Protein AF-A0A448X7G8-F1 (afdb_monomer_lite)

Structure (mmCIF, N/CA/C/O backbone):
data_AF-A0A448X7G8-F1
#
_entry.id   AF-A0A448X7G8-F1
#
loop_
_atom_site.group_PDB
_atom_site.id
_atom_site.type_symbol
_atom_site.label_atom_id
_atom_site.label_alt_id
_atom_site.label_comp_id
_atom_site.label_asym_id
_atom_site.label_entity_id
_atom_site.label_seq_id
_atom_site.pdbx_PDB_ins_code
_atom_site.Cartn_x
_atom_site.Cartn_y
_atom_site.Cartn_z
_atom_site.occupancy
_atom_site.B_iso_or_equiv
_atom_site.auth_seq_id
_atom_site.auth_comp_id
_atom_site.auth_asym_id
_atom_site.auth_atom_id
_atom_site.pdbx_PDB_model_num
ATOM 1 N N . MET A 1 1 ? 12.396 -7.488 9.892 1.00 35.41 1 MET A N 1
ATOM 2 C CA . MET A 1 1 ? 13.803 -7.399 9.462 1.00 35.41 1 MET A CA 1
ATOM 3 C C . MET A 1 1 ? 14.445 -8.678 9.932 1.00 35.41 1 MET A C 1
ATOM 5 O O . MET A 1 1 ? 14.629 -8.834 11.132 1.00 35.41 1 MET A O 1
ATOM 9 N N . VAL A 1 2 ? 14.651 -9.641 9.040 1.00 45.66 2 VAL A N 1
ATOM 10 C CA . VAL A 1 2 ? 15.523 -10.756 9.399 1.00 45.66 2 VAL A CA 1
ATOM 11 C C . VAL A 1 2 ? 16.916 -10.144 9.459 1.00 45.66 2 VAL A C 1
ATOM 13 O O . VAL A 1 2 ? 17.485 -9.799 8.429 1.00 45.66 2 VAL A O 1
ATOM 16 N N . GLN A 1 3 ? 17.400 -9.891 10.673 1.00 55.09 3 GLN A N 1
ATOM 17 C CA . GLN A 1 3 ? 18.830 -9.769 10.889 1.00 55.09 3 GLN A CA 1
ATOM 18 C C . GLN A 1 3 ? 19.384 -11.175 10.710 1.00 55.09 3 GLN A C 1
ATOM 20 O O . GLN A 1 3 ? 19.249 -12.036 11.576 1.00 55.09 3 GLN A O 1
ATOM 25 N N . SER A 1 4 ? 19.931 -11.416 9.532 1.00 48.41 4 SER A N 1
ATOM 26 C CA . SER A 1 4 ? 20.856 -12.508 9.301 1.00 48.41 4 SER A CA 1
ATOM 27 C C . SER A 1 4 ? 22.037 -11.894 8.575 1.00 48.41 4 SER A C 1
ATOM 29 O O . SER A 1 4 ? 22.039 -11.789 7.349 1.00 48.41 4 SER A O 1
ATOM 31 N N . ASP A 1 5 ? 23.002 -11.436 9.369 1.00 58.50 5 ASP A N 1
ATOM 32 C CA . ASP A 1 5 ? 24.336 -11.041 8.929 1.00 58.50 5 ASP A CA 1
ATOM 33 C C . ASP A 1 5 ? 25.105 -12.303 8.500 1.00 58.50 5 ASP A C 1
ATOM 35 O O . ASP A 1 5 ? 26.056 -12.727 9.153 1.00 58.50 5 ASP A O 1
ATOM 39 N N . ASP A 1 6 ? 24.638 -12.955 7.432 1.00 56.38 6 ASP A N 1
ATOM 40 C CA . ASP A 1 6 ? 25.355 -14.034 6.757 1.00 56.38 6 ASP A CA 1
ATOM 41 C C . ASP A 1 6 ? 26.096 -13.445 5.539 1.00 56.38 6 ASP A C 1
ATOM 43 O O . ASP A 1 6 ? 25.462 -13.100 4.532 1.00 56.38 6 ASP A O 1
ATOM 47 N N . PRO A 1 7 ? 27.439 -13.333 5.591 1.00 57.75 7 PRO A N 1
ATOM 48 C CA . PRO A 1 7 ? 28.256 -12.786 4.508 1.00 57.75 7 PRO A CA 1
ATOM 49 C C . PRO A 1 7 ? 28.155 -13.562 3.185 1.00 57.75 7 PRO A C 1
ATOM 51 O O . PRO A 1 7 ? 28.620 -13.071 2.154 1.00 57.75 7 PRO A O 1
ATOM 54 N N . SER A 1 8 ? 27.557 -14.760 3.173 1.00 55.19 8 SER A N 1
ATOM 55 C CA . SER A 1 8 ? 27.379 -15.566 1.960 1.00 55.19 8 SER A CA 1
ATOM 56 C C . SER A 1 8 ? 26.275 -15.053 1.018 1.00 55.19 8 SER A C 1
ATOM 58 O O . SER A 1 8 ? 26.289 -15.390 -0.170 1.00 55.19 8 SER A O 1
ATOM 60 N N . LEU A 1 9 ? 25.379 -14.169 1.485 1.00 53.81 9 LEU A N 1
ATOM 61 C CA . LEU A 1 9 ? 24.339 -13.529 0.657 1.00 53.81 9 LEU A CA 1
ATOM 62 C C . LEU A 1 9 ? 24.848 -12.352 -0.194 1.00 53.81 9 LEU A C 1
ATOM 64 O O . LEU A 1 9 ? 24.124 -11.845 -1.050 1.00 53.81 9 LEU A O 1
ATOM 68 N N . LEU A 1 10 ? 26.114 -11.957 -0.036 1.00 52.94 10 LEU A N 1
ATOM 69 C CA . LEU A 1 10 ? 26.778 -10.972 -0.899 1.00 52.94 10 LEU A CA 1
ATOM 70 C C . LEU A 1 10 ? 27.159 -11.532 -2.284 1.00 52.94 10 LEU A C 1
ATOM 72 O O . LEU A 1 10 ? 27.753 -10.823 -3.094 1.00 52.94 10 LEU A O 1
ATOM 76 N N . LYS A 1 11 ? 26.779 -12.774 -2.618 1.00 50.91 11 LYS A N 1
ATOM 77 C CA . LYS A 1 11 ? 26.708 -13.234 -4.015 1.00 50.91 11 LYS A CA 1
ATOM 78 C C . LYS A 1 11 ? 25.425 -12.699 -4.663 1.00 50.91 11 LYS A C 1
ATOM 80 O O . LYS A 1 11 ? 24.499 -13.445 -4.984 1.00 50.91 11 LYS A O 1
ATOM 85 N N . GLN A 1 12 ? 25.367 -11.383 -4.848 1.00 53.44 12 GLN A N 1
ATOM 86 C CA . GLN A 1 12 ? 24.294 -10.722 -5.586 1.00 53.44 12 GLN A CA 1
ATOM 87 C C . GLN A 1 12 ? 24.414 -11.084 -7.071 1.00 53.44 12 GLN A C 1
ATOM 89 O O . GLN A 1 12 ? 25.157 -10.487 -7.838 1.00 53.44 12 GLN A O 1
ATOM 94 N N . SER A 1 13 ? 23.715 -12.150 -7.446 1.00 63.41 13 SER A N 1
ATOM 95 C CA . SER A 1 13 ? 23.464 -12.524 -8.836 1.00 63.41 13 SER A CA 1
ATOM 96 C C . SER A 1 13 ? 22.594 -11.465 -9.524 1.00 63.41 13 SER A C 1
ATOM 98 O O . SER A 1 13 ? 21.789 -10.821 -8.849 1.00 63.41 13 SER A O 1
ATOM 100 N N . ASP A 1 14 ? 22.677 -11.362 -10.858 1.00 78.38 14 ASP A N 1
ATOM 101 C CA . ASP A 1 14 ? 21.900 -10.481 -11.768 1.00 78.38 14 ASP A CA 1
ATOM 102 C C . ASP A 1 14 ? 20.354 -10.559 -11.633 1.00 78.38 14 ASP A C 1
ATOM 104 O O . ASP A 1 14 ? 19.609 -10.054 -12.469 1.00 78.38 14 ASP A O 1
ATOM 108 N N . LYS A 1 15 ? 19.845 -11.247 -10.608 1.00 88.81 15 LYS A N 1
ATOM 109 C CA . LYS A 1 15 ? 18.440 -11.559 -10.345 1.00 88.81 15 LYS A CA 1
ATOM 110 C C . LYS A 1 15 ? 17.832 -10.767 -9.183 1.00 88.81 15 LYS A C 1
ATOM 112 O O . LYS A 1 15 ? 16.636 -10.923 -8.938 1.00 88.81 15 LYS A O 1
ATOM 117 N N . HIS A 1 16 ? 18.613 -9.950 -8.470 1.00 91.56 16 HIS A N 1
ATOM 118 C CA . HIS A 1 16 ? 18.138 -9.164 -7.324 1.00 91.56 16 HIS A CA 1
ATOM 119 C C . HIS A 1 16 ? 18.423 -7.666 -7.485 1.00 91.56 16 HIS A C 1
ATOM 121 O O . HIS A 1 16 ? 19.457 -7.282 -8.022 1.00 91.56 16 HIS A O 1
ATOM 127 N N . ILE A 1 17 ? 17.525 -6.825 -6.969 1.00 91.44 17 ILE A N 1
ATOM 128 C CA . ILE A 1 17 ? 17.693 -5.369 -6.844 1.00 91.44 17 ILE A CA 1
ATOM 129 C C . ILE A 1 17 ? 17.379 -5.003 -5.392 1.00 91.44 17 ILE A C 1
ATOM 131 O O . ILE A 1 17 ? 16.271 -5.267 -4.933 1.00 91.44 17 ILE A O 1
ATOM 135 N N . GLU A 1 18 ? 18.339 -4.422 -4.666 1.00 87.56 18 GLU A N 1
ATOM 136 C CA . GLU A 1 18 ? 18.164 -3.973 -3.267 1.00 87.56 18 GLU A CA 1
ATOM 137 C C . GLU A 1 18 ? 17.587 -5.051 -2.323 1.00 87.56 18 GLU A C 1
ATOM 139 O O . GLU A 1 18 ? 16.762 -4.775 -1.456 1.00 87.56 18 GLU A O 1
ATOM 144 N N . GLY A 1 19 ? 17.982 -6.314 -2.516 1.00 86.75 19 GLY A N 1
ATOM 145 C CA . GLY A 1 19 ? 17.486 -7.443 -1.717 1.00 86.75 19 GLY A CA 1
ATOM 146 C C . GLY A 1 19 ? 16.115 -7.989 -2.139 1.00 86.75 19 GLY A C 1
ATOM 147 O O . GLY A 1 19 ? 15.623 -8.923 -1.512 1.00 86.75 19 GLY A O 1
ATOM 148 N N . PHE A 1 20 ? 15.518 -7.473 -3.216 1.00 88.88 20 PHE A N 1
ATOM 149 C CA . PHE A 1 20 ? 14.284 -7.994 -3.809 1.00 88.88 20 PHE A CA 1
ATOM 150 C C . PHE A 1 20 ? 14.579 -8.816 -5.063 1.00 88.88 20 PHE A C 1
ATOM 152 O O . PHE A 1 20 ? 15.371 -8.404 -5.911 1.00 88.88 20 PHE A O 1
ATOM 159 N N . LEU A 1 21 ? 13.901 -9.953 -5.221 1.00 93.38 21 LEU A N 1
ATOM 160 C CA . LEU A 1 21 ? 13.934 -10.737 -6.455 1.00 93.38 21 LEU A CA 1
ATOM 161 C C . LEU A 1 21 ? 13.281 -9.952 -7.599 1.00 93.38 21 LEU A C 1
ATOM 163 O O . LEU A 1 21 ? 12.151 -9.475 -7.477 1.00 93.38 21 LEU A O 1
ATOM 167 N N . ILE A 1 22 ? 13.960 -9.855 -8.743 1.00 94.44 22 ILE A N 1
ATOM 168 C CA . ILE A 1 22 ? 13.441 -9.155 -9.930 1.00 94.44 22 ILE A CA 1
ATOM 169 C C . ILE A 1 22 ? 12.106 -9.763 -10.389 1.00 94.44 22 ILE A C 1
ATOM 171 O O . ILE A 1 22 ? 11.194 -9.035 -10.783 1.00 94.44 22 ILE A O 1
ATOM 175 N N . GLU A 1 23 ? 11.961 -11.087 -10.306 1.00 95.94 23 GLU A N 1
ATOM 176 C CA . GLU A 1 23 ? 10.723 -11.799 -10.651 1.00 95.94 23 GLU A CA 1
ATOM 177 C C . GLU A 1 23 ? 9.538 -11.361 -9.773 1.00 95.94 23 GLU A C 1
ATOM 179 O O . GLU A 1 23 ? 8.450 -11.100 -10.296 1.00 95.94 23 GLU A O 1
ATOM 184 N N . ASP A 1 24 ? 9.766 -11.173 -8.470 1.00 95.44 24 ASP A N 1
ATOM 185 C CA . ASP A 1 24 ? 8.745 -10.699 -7.530 1.00 95.44 24 ASP A CA 1
ATOM 186 C C . ASP A 1 24 ? 8.348 -9.248 -7.817 1.00 95.44 24 ASP A C 1
ATOM 188 O O . ASP A 1 24 ? 7.161 -8.913 -7.792 1.00 95.44 24 ASP A O 1
ATOM 192 N N . ILE A 1 25 ? 9.312 -8.392 -8.180 1.00 94.62 25 ILE A N 1
ATOM 193 C CA . ILE A 1 25 ? 9.035 -7.009 -8.603 1.00 94.62 25 ILE A CA 1
ATOM 194 C C . ILE A 1 25 ? 8.098 -7.009 -9.819 1.00 94.62 25 ILE A C 1
ATOM 196 O O . ILE A 1 25 ? 7.100 -6.279 -9.847 1.00 94.62 25 ILE A O 1
ATOM 200 N N . TRP A 1 26 ? 8.374 -7.843 -10.826 1.00 96.00 26 TRP A N 1
ATOM 201 C CA . TRP A 1 26 ? 7.521 -7.954 -12.013 1.00 96.00 26 TRP A CA 1
ATOM 202 C C . TRP A 1 26 ? 6.130 -8.504 -11.693 1.00 96.00 26 TRP A C 1
ATOM 204 O O . TRP A 1 26 ? 5.130 -7.980 -12.207 1.00 96.00 26 TRP A O 1
ATOM 214 N N . ALA A 1 27 ? 6.042 -9.528 -10.841 1.00 96.75 27 ALA A N 1
ATOM 215 C CA . ALA A 1 27 ? 4.771 -10.084 -10.387 1.00 96.75 27 ALA A CA 1
ATOM 216 C C . ALA A 1 27 ? 3.927 -9.022 -9.661 1.00 96.75 27 ALA A C 1
ATOM 218 O O . ALA A 1 27 ? 2.734 -8.861 -9.951 1.00 96.75 27 ALA A O 1
ATOM 219 N N . GLU A 1 28 ? 4.560 -8.233 -8.795 1.00 95.56 28 GLU A N 1
ATOM 220 C CA . GLU A 1 28 ? 3.909 -7.188 -8.011 1.00 95.56 28 GLU A CA 1
ATOM 221 C C . GLU A 1 28 ? 3.449 -6.008 -8.881 1.00 95.56 28 GLU A C 1
ATOM 223 O O . GLU A 1 28 ? 2.326 -5.510 -8.727 1.00 95.56 28 GLU A O 1
ATOM 228 N N . LEU A 1 29 ? 4.242 -5.623 -9.889 1.00 95.19 29 LEU A N 1
ATOM 229 C CA . LEU A 1 29 ? 3.834 -4.650 -10.909 1.00 95.19 29 LEU A CA 1
ATOM 230 C C . LEU A 1 29 ? 2.614 -5.136 -11.705 1.00 95.19 29 LEU A C 1
ATOM 232 O O . LEU A 1 29 ? 1.674 -4.364 -11.934 1.00 95.19 29 LEU A O 1
ATOM 236 N N . LYS A 1 30 ? 2.594 -6.409 -12.123 1.00 96.75 30 LYS A N 1
ATOM 237 C CA . LYS A 1 30 ? 1.461 -7.000 -12.854 1.00 96.75 30 LYS A CA 1
ATOM 238 C C . LYS A 1 30 ? 0.195 -7.009 -11.996 1.00 96.75 30 LYS A C 1
ATOM 240 O O . LYS A 1 30 ? -0.858 -6.571 -12.467 1.00 96.75 30 LYS A O 1
ATOM 245 N N . ARG A 1 31 ? 0.300 -7.443 -10.735 1.00 96.94 31 ARG A N 1
ATOM 246 C CA . ARG A 1 31 ? -0.804 -7.444 -9.762 1.00 96.94 31 ARG A CA 1
ATOM 247 C C . ARG A 1 31 ? -1.342 -6.030 -9.539 1.00 96.94 31 ARG A C 1
ATOM 249 O O . ARG A 1 31 ? -2.543 -5.797 -9.673 1.00 96.94 31 ARG A O 1
ATOM 256 N N . GLY A 1 32 ? -0.460 -5.072 -9.256 1.00 96.00 32 GLY A N 1
ATOM 257 C CA . GLY A 1 32 ? -0.822 -3.685 -8.967 1.00 96.00 32 GLY A CA 1
ATOM 258 C C . GLY A 1 32 ? -1.515 -2.967 -10.128 1.00 96.00 32 GLY A C 1
ATOM 259 O O . GLY A 1 32 ? -2.467 -2.213 -9.905 1.00 96.00 32 GLY A O 1
ATOM 260 N N . ARG A 1 33 ? -1.118 -3.243 -11.380 1.00 96.62 33 ARG A N 1
ATOM 261 C CA . ARG A 1 33 ? -1.772 -2.691 -12.586 1.00 96.62 33 ARG A CA 1
ATOM 262 C C . ARG A 1 33 ? -3.257 -3.054 -12.681 1.00 96.62 33 ARG A C 1
ATOM 264 O O . ARG A 1 33 ? -4.048 -2.210 -13.096 1.00 96.62 33 ARG A O 1
ATOM 271 N N . ALA A 1 34 ? -3.650 -4.254 -12.250 1.00 96.62 34 ALA A N 1
ATOM 272 C CA . ALA A 1 34 ? -5.049 -4.694 -12.259 1.00 96.62 34 ALA A CA 1
ATOM 273 C C . ALA A 1 34 ? -5.906 -4.039 -11.156 1.00 96.62 34 ALA A C 1
ATOM 275 O O . ALA A 1 34 ? -7.138 -4.053 -11.216 1.00 96.62 34 ALA A O 1
ATOM 276 N N . LEU A 1 35 ? -5.277 -3.449 -10.136 1.00 97.44 35 LEU A N 1
ATOM 277 C CA . LEU A 1 35 ? -5.966 -2.903 -8.974 1.00 97.44 35 LEU A CA 1
ATOM 278 C C . LEU A 1 35 ? -6.322 -1.428 -9.142 1.00 97.44 35 LEU A C 1
ATOM 280 O O . LEU A 1 35 ? -5.489 -0.595 -9.495 1.00 97.44 35 LEU A O 1
ATOM 284 N N . ARG A 1 36 ? -7.569 -1.085 -8.799 1.00 98.31 36 ARG A N 1
ATOM 285 C CA . ARG A 1 36 ? -8.059 0.300 -8.783 1.00 98.31 36 ARG A CA 1
ATOM 286 C C . ARG A 1 36 ? -7.883 0.925 -7.405 1.00 98.31 36 ARG A C 1
ATOM 288 O O . ARG A 1 36 ? -8.285 0.338 -6.398 1.00 98.31 36 ARG A O 1
ATOM 295 N N . CYS A 1 37 ? -7.338 2.138 -7.379 1.00 98.56 37 CYS A N 1
ATOM 296 C CA . CYS A 1 37 ? -7.161 2.931 -6.167 1.00 98.56 37 CYS A CA 1
ATOM 297 C C . CYS A 1 37 ? -8.516 3.254 -5.519 1.00 98.56 37 CYS A C 1
ATOM 299 O O . CYS A 1 37 ? -9.423 3.756 -6.183 1.00 98.56 37 CYS A O 1
ATOM 301 N N . SER A 1 38 ? -8.648 3.018 -4.214 1.00 98.00 38 SER A N 1
ATOM 302 C CA . SER A 1 38 ? -9.849 3.335 -3.435 1.00 98.00 38 SER A CA 1
ATOM 303 C C . SER A 1 38 ? -10.166 4.834 -3.414 1.00 98.00 38 SER A C 1
ATOM 305 O O . SER A 1 38 ? -11.332 5.185 -3.284 1.00 98.00 38 SER A O 1
ATOM 307 N N . SER A 1 39 ? -9.155 5.699 -3.577 1.00 97.38 39 SER A N 1
ATOM 308 C CA . SER A 1 39 ? -9.305 7.160 -3.577 1.00 97.38 39 SER A CA 1
ATOM 309 C C . SER A 1 39 ? -9.567 7.726 -4.979 1.00 97.38 39 SER A C 1
ATOM 311 O O . SER A 1 39 ? -10.647 8.244 -5.235 1.00 97.38 39 SER A O 1
ATOM 313 N N . CYS A 1 40 ? -8.620 7.595 -5.917 1.00 98.06 40 CYS A N 1
ATOM 314 C CA . CYS A 1 40 ? -8.722 8.231 -7.240 1.00 98.06 40 CYS A CA 1
ATOM 315 C C . CYS A 1 40 ? -9.368 7.348 -8.323 1.00 98.06 40 CYS A C 1
ATOM 317 O O . CYS A 1 40 ? -9.526 7.790 -9.458 1.00 98.06 40 CYS A O 1
ATOM 319 N N . ARG A 1 41 ? -9.705 6.086 -8.005 1.00 97.94 41 ARG A N 1
ATOM 320 C CA . ARG A 1 41 ? -10.383 5.111 -8.889 1.00 97.94 41 ARG A CA 1
ATOM 321 C C . ARG A 1 41 ? -9.635 4.714 -10.174 1.00 97.94 41 ARG A C 1
ATOM 323 O O . ARG A 1 41 ? -10.169 3.928 -10.967 1.00 97.94 41 ARG A O 1
ATOM 330 N N . ARG A 1 42 ? -8.400 5.187 -10.361 1.00 98.06 42 ARG A N 1
ATOM 331 C CA . ARG A 1 42 ? -7.495 4.817 -11.466 1.00 98.06 42 ARG A CA 1
ATOM 332 C C . ARG A 1 42 ? -6.737 3.507 -11.168 1.00 98.06 42 ARG A C 1
ATOM 334 O O . ARG A 1 42 ? -6.563 3.189 -9.987 1.00 98.06 42 ARG A O 1
ATOM 341 N N . PRO A 1 43 ? -6.3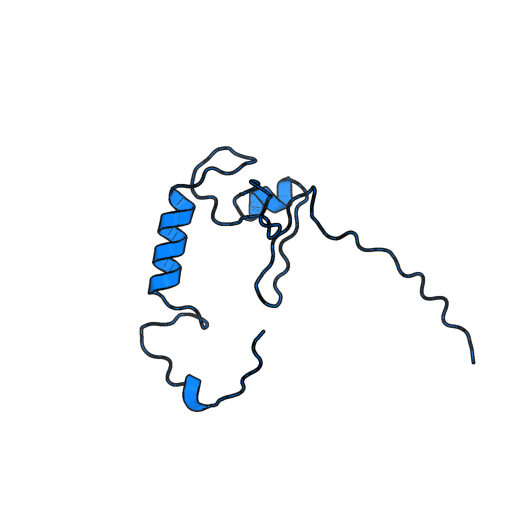25 2.742 -12.200 1.00 97.81 43 PRO A N 1
ATOM 342 C CA . PRO A 1 43 ? -5.512 1.529 -12.040 1.00 97.81 43 PRO A CA 1
ATOM 343 C C . PRO A 1 43 ? -4.101 1.821 -11.486 1.00 97.81 43 PRO A C 1
ATOM 345 O O . PRO A 1 43 ? -3.694 2.982 -11.384 1.00 97.81 43 PRO A O 1
ATOM 348 N N . GLY A 1 44 ? -3.3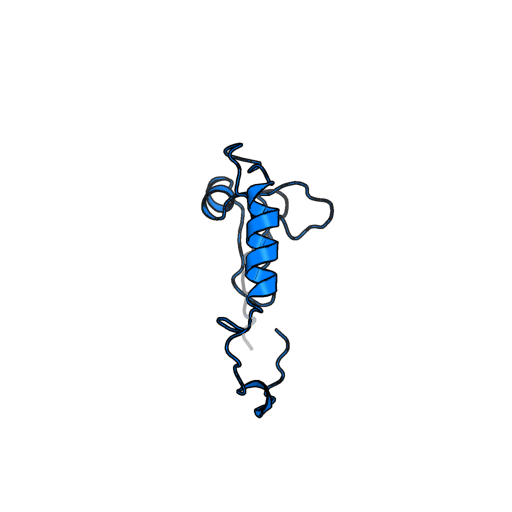51 0.773 -11.128 1.00 96.88 44 GLY A N 1
ATOM 349 C CA . GLY A 1 44 ? -1.973 0.880 -10.622 1.00 96.88 44 GLY A CA 1
ATOM 350 C C . GLY A 1 44 ? -1.856 1.020 -9.100 1.00 96.88 44 GLY A C 1
ATOM 351 O O . GLY A 1 44 ? -0.886 1.592 -8.608 1.00 96.88 44 GLY A O 1
ATOM 352 N N . ALA A 1 45 ? -2.851 0.561 -8.339 1.00 96.88 45 ALA A N 1
ATOM 353 C CA . ALA A 1 45 ? -2.837 0.635 -6.879 1.00 96.88 45 ALA A CA 1
ATOM 354 C C . ALA A 1 45 ? -2.075 -0.548 -6.254 1.00 96.88 45 ALA A C 1
ATOM 356 O O . ALA A 1 45 ? -2.684 -1.557 -5.897 1.00 96.88 45 ALA A O 1
ATOM 357 N N . CYS A 1 46 ? -0.754 -0.415 -6.107 1.00 95.69 46 CYS A N 1
ATOM 358 C CA . CYS A 1 46 ? 0.096 -1.474 -5.547 1.00 95.69 46 CYS A CA 1
ATOM 359 C C . CYS A 1 46 ? 0.018 -1.584 -4.016 1.00 95.69 46 CYS A C 1
ATOM 361 O O . CYS A 1 46 ? 0.246 -2.657 -3.470 1.00 95.69 46 CYS A O 1
ATOM 363 N N . ILE A 1 47 ? -0.354 -0.515 -3.309 1.00 96.06 47 ILE A N 1
ATOM 364 C CA . ILE A 1 47 ? -0.276 -0.479 -1.846 1.00 96.06 47 ILE A CA 1
ATOM 365 C C . ILE A 1 47 ? -1.624 -0.836 -1.229 1.00 96.06 47 ILE A C 1
ATOM 367 O O . ILE A 1 47 ? -2.620 -0.163 -1.491 1.00 96.06 47 ILE A O 1
ATOM 371 N N . GLY A 1 48 ? -1.651 -1.879 -0.400 1.00 96.75 48 GLY A N 1
ATOM 372 C CA . GLY A 1 48 ? -2.806 -2.287 0.403 1.00 96.75 48 GLY A CA 1
ATOM 373 C C . GLY A 1 48 ? -2.632 -1.935 1.880 1.00 96.75 48 GLY A C 1
ATOM 374 O O . GLY A 1 48 ? -1.518 -1.739 2.350 1.00 96.75 48 GLY A O 1
ATOM 375 N N . CYS A 1 49 ? -3.734 -1.862 2.625 1.00 98.00 49 CYS A N 1
ATOM 376 C CA . CYS A 1 49 ? -3.659 -1.782 4.082 1.00 98.00 49 CYS A CA 1
ATOM 377 C C . CYS A 1 49 ? -3.195 -3.127 4.677 1.00 98.00 49 CYS A C 1
ATOM 379 O O . CYS A 1 49 ? -3.747 -4.165 4.325 1.00 98.00 49 CYS A O 1
ATOM 381 N N . SER A 1 50 ? -2.264 -3.107 5.634 1.00 97.12 50 SER A N 1
ATOM 382 C CA . SER A 1 50 ? -1.707 -4.297 6.300 1.00 97.12 50 SER A CA 1
ATOM 383 C C . SER A 1 50 ? -2.719 -5.078 7.156 1.00 97.12 50 SER A C 1
ATOM 385 O O . SER A 1 50 ? -2.454 -6.205 7.567 1.00 97.12 50 SER A O 1
ATOM 387 N N . ILE A 1 51 ? -3.915 -4.531 7.403 1.00 97.38 51 ILE A N 1
ATOM 388 C CA . ILE A 1 51 ? -5.019 -5.278 8.018 1.00 97.38 51 ILE A CA 1
ATOM 389 C C . ILE A 1 51 ? -5.655 -6.190 6.963 1.00 97.38 51 ILE A C 1
ATOM 391 O O . ILE A 1 51 ? -6.360 -5.703 6.083 1.00 97.38 51 ILE A O 1
ATOM 395 N N . LYS A 1 52 ? -5.486 -7.516 7.095 1.00 94.62 52 LYS A N 1
ATOM 396 C CA . LYS A 1 52 ? -5.920 -8.538 6.109 1.00 94.62 52 LYS A CA 1
ATOM 397 C C . LYS A 1 52 ? -7.371 -8.402 5.618 1.00 94.62 52 LYS A C 1
ATOM 399 O O . LYS A 1 52 ? -7.656 -8.671 4.459 1.00 94.62 52 LYS A O 1
ATOM 404 N N . LYS A 1 53 ? -8.301 -7.985 6.488 1.00 97.25 53 LYS A N 1
ATOM 405 C CA . LYS A 1 53 ? -9.729 -7.805 6.147 1.00 97.25 53 LYS A CA 1
ATOM 406 C C . LYS A 1 53 ? -10.043 -6.449 5.490 1.00 97.25 53 LYS A C 1
ATOM 408 O O . LYS A 1 53 ? -11.185 -6.191 5.119 1.00 97.25 53 LYS A O 1
ATOM 413 N N . CYS A 1 54 ? -9.066 -5.551 5.373 1.00 98.06 54 CYS A N 1
ATOM 414 C CA . CYS A 1 54 ? -9.247 -4.228 4.793 1.00 98.06 54 CYS A CA 1
ATOM 415 C C . CYS A 1 54 ? -9.093 -4.278 3.270 1.00 98.06 54 CYS A C 1
ATOM 417 O O . CYS A 1 54 ? -8.059 -4.668 2.745 1.00 98.06 54 CYS A O 1
ATOM 419 N N . SER A 1 55 ? -10.103 -3.805 2.544 1.00 96.88 55 SER A N 1
ATOM 420 C CA . SER A 1 55 ? -10.085 -3.754 1.077 1.00 96.88 55 SER A CA 1
ATOM 421 C C . SER A 1 55 ? -9.481 -2.462 0.503 1.00 96.88 55 SER A C 1
ATOM 423 O O . SER A 1 55 ? -9.455 -2.288 -0.726 1.00 96.88 55 SER A O 1
ATOM 425 N N . VAL A 1 56 ? -9.016 -1.554 1.378 1.00 97.94 56 VAL A N 1
ATOM 426 C CA . VAL A 1 56 ? -8.412 -0.275 0.988 1.00 97.94 56 VAL A CA 1
ATOM 427 C C . VAL A 1 56 ? -7.055 -0.525 0.353 1.00 97.94 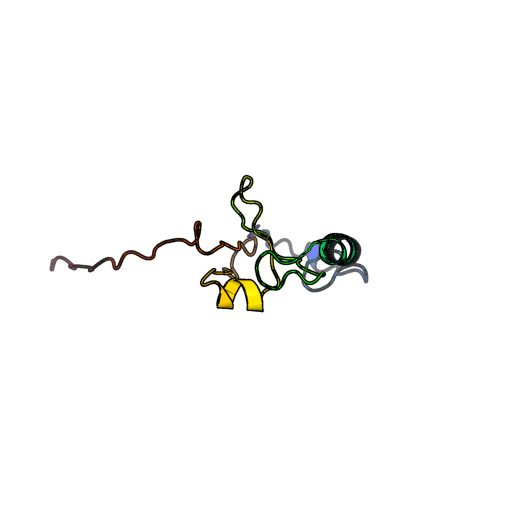56 VAL A C 1
ATOM 429 O O . VAL A 1 56 ? -6.167 -1.130 0.950 1.00 97.94 56 VAL A O 1
ATOM 432 N N . LYS A 1 57 ? -6.916 0.000 -0.858 1.00 97.81 57 LYS A N 1
ATOM 433 C CA . LYS A 1 57 ? -5.704 -0.042 -1.664 1.00 97.81 57 LYS A CA 1
ATOM 434 C C . LYS A 1 57 ? -5.548 1.271 -2.413 1.00 97.81 57 LYS A C 1
ATOM 436 O O . LYS A 1 57 ? -6.546 1.902 -2.763 1.00 97.81 57 LYS A O 1
ATOM 441 N N . GLY A 1 58 ? -4.329 1.709 -2.674 1.00 97.62 58 GLY A N 1
ATOM 442 C CA . GLY A 1 58 ? -4.097 2.984 -3.335 1.00 97.62 58 GLY A CA 1
ATOM 443 C C . GLY A 1 58 ? -2.702 3.130 -3.907 1.00 97.62 58 GLY A C 1
ATOM 444 O O . GLY A 1 58 ? -1.834 2.282 -3.733 1.00 97.62 58 GLY A O 1
ATOM 445 N N . HIS A 1 59 ? -2.499 4.239 -4.609 1.00 98.25 59 HIS A N 1
ATOM 446 C CA . HIS A 1 59 ? -1.156 4.751 -4.861 1.00 98.25 59 HIS A CA 1
ATOM 447 C C . HIS A 1 59 ? -0.588 5.319 -3.563 1.00 98.25 59 HIS A C 1
ATOM 449 O O . HIS A 1 59 ? -1.351 5.853 -2.753 1.00 98.25 59 HIS A O 1
ATOM 455 N N . LEU A 1 60 ? 0.735 5.307 -3.408 1.00 96.94 60 LEU A N 1
ATOM 456 C CA . LEU A 1 60 ? 1.398 5.873 -2.230 1.00 96.94 60 LEU A CA 1
ATOM 457 C C . LEU A 1 60 ? 0.951 7.325 -1.949 1.00 96.94 60 LEU A C 1
ATOM 459 O O . LEU A 1 60 ? 0.475 7.592 -0.844 1.00 96.94 60 LEU A O 1
ATOM 463 N N . PRO A 1 61 ? 0.923 8.244 -2.942 1.00 97.94 61 PRO A N 1
ATOM 464 C CA . PRO A 1 61 ? 0.455 9.610 -2.703 1.00 97.94 61 PRO A CA 1
ATOM 465 C C . PRO A 1 61 ? -1.034 9.687 -2.346 1.00 97.94 61 PRO A C 1
ATOM 467 O O . PRO A 1 61 ? -1.460 10.592 -1.632 1.00 97.94 61 PRO A O 1
ATOM 470 N N . CYS A 1 62 ? -1.853 8.751 -2.839 1.00 98.38 62 CYS A N 1
ATOM 471 C CA . CYS A 1 62 ? -3.279 8.718 -2.517 1.00 98.38 62 CYS A CA 1
ATOM 472 C C . CYS A 1 62 ? -3.516 8.293 -1.066 1.00 98.38 62 CYS A C 1
ATOM 474 O O . CYS A 1 62 ? -4.381 8.869 -0.409 1.00 98.38 62 CYS A O 1
ATOM 476 N N . ILE A 1 63 ? -2.742 7.329 -0.555 1.00 97.81 63 ILE A N 1
ATOM 477 C CA . ILE A 1 63 ? -2.811 6.917 0.852 1.00 97.81 63 ILE A CA 1
ATOM 478 C C . ILE A 1 63 ? -2.549 8.123 1.760 1.00 97.81 63 ILE A C 1
ATOM 480 O O . ILE A 1 63 ? -3.391 8.416 2.614 1.00 97.81 63 ILE A O 1
ATOM 484 N N . TYR A 1 64 ? -1.475 8.880 1.509 1.00 97.25 64 TYR A N 1
ATOM 485 C CA . TYR A 1 64 ? -1.161 10.092 2.273 1.00 97.25 64 TYR A CA 1
ATOM 486 C C . TYR A 1 64 ? -2.255 11.161 2.174 1.00 97.25 64 TYR A C 1
ATOM 488 O O . TYR A 1 64 ? -2.692 11.681 3.199 1.00 97.25 64 TYR A O 1
ATOM 496 N N . LYS A 1 65 ? -2.783 11.434 0.970 1.00 97.94 65 LYS A N 1
ATOM 497 C CA . LYS A 1 65 ? -3.908 12.377 0.785 1.00 97.94 65 LYS A CA 1
ATOM 498 C C . LYS A 1 65 ? -5.140 11.988 1.603 1.00 97.94 65 LYS A C 1
ATOM 500 O O . LYS A 1 65 ? -5.836 12.854 2.121 1.00 97.94 65 LYS A O 1
ATOM 505 N N . THR A 1 66 ? -5.395 10.689 1.753 1.00 96.94 66 THR A N 1
ATOM 506 C CA . THR A 1 66 ? -6.487 10.173 2.591 1.00 96.94 66 THR A CA 1
ATOM 507 C C . THR A 1 66 ? -6.124 10.032 4.070 1.00 96.94 66 THR A C 1
ATOM 509 O O . THR A 1 66 ? -6.878 9.405 4.805 1.00 96.94 66 THR A O 1
ATOM 512 N N . LYS A 1 67 ? -5.007 10.612 4.534 1.00 96.88 67 LYS A N 1
ATOM 513 C CA . LYS A 1 67 ? -4.532 10.540 5.928 1.00 96.88 67 LYS A CA 1
ATOM 514 C C . LYS A 1 67 ? -4.225 9.108 6.401 1.0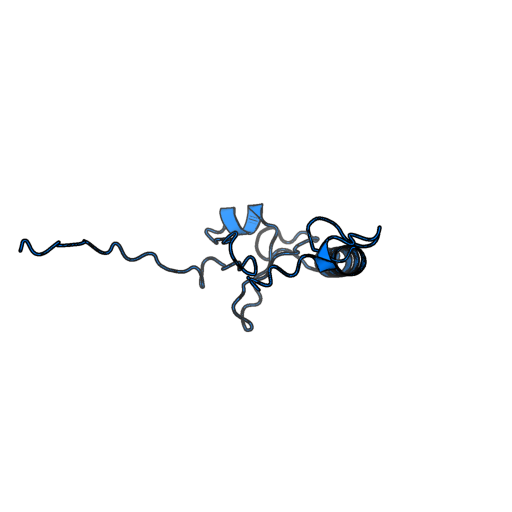0 96.88 67 LYS A C 1
ATOM 516 O O . LYS A 1 67 ? -4.475 8.776 7.560 1.00 96.88 67 LYS A O 1
ATOM 521 N N . GLY A 1 68 ? -3.759 8.243 5.500 1.00 96.94 68 GLY A N 1
ATOM 522 C CA . GLY A 1 68 ? -3.097 6.985 5.856 1.00 96.94 68 GLY A CA 1
ATOM 523 C C . GLY A 1 68 ? -1.603 7.190 6.121 1.00 96.94 68 GLY A C 1
ATOM 524 O O . GLY A 1 68 ? -1.087 8.294 5.950 1.00 96.94 68 GLY A O 1
ATOM 525 N N . VAL A 1 69 ? -0.910 6.122 6.513 1.00 96.81 69 VAL A N 1
ATOM 526 C CA . VAL A 1 69 ? 0.530 6.135 6.812 1.00 96.81 69 VAL A CA 1
ATOM 527 C C . VAL A 1 69 ? 1.211 4.915 6.204 1.00 96.81 69 VAL A C 1
ATOM 529 O O . VAL A 1 69 ? 0.654 3.821 6.238 1.00 96.81 69 VAL A O 1
ATOM 532 N N . ALA A 1 70 ? 2.404 5.109 5.650 1.00 96.25 70 ALA A N 1
ATOM 533 C CA . ALA A 1 70 ? 3.327 4.036 5.302 1.00 96.25 70 ALA A CA 1
ATOM 534 C C . ALA A 1 70 ? 4.535 4.149 6.233 1.00 96.25 70 ALA A C 1
ATOM 536 O O . ALA A 1 70 ? 5.070 5.248 6.392 1.00 96.25 70 ALA A O 1
ATOM 537 N N . ILE A 1 71 ? 4.912 3.045 6.868 1.00 95.19 71 ILE A N 1
ATOM 538 C CA . ILE A 1 71 ? 6.046 2.973 7.789 1.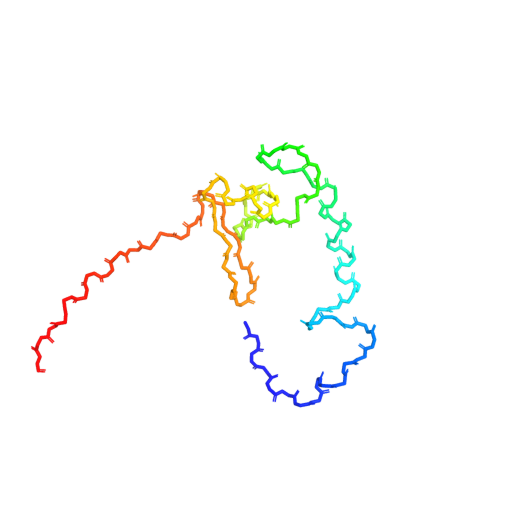00 95.19 71 ILE A CA 1
ATOM 539 C C . ILE A 1 71 ? 7.183 2.300 7.027 1.00 95.19 71 ILE A C 1
ATOM 541 O O . ILE A 1 71 ? 7.036 1.163 6.591 1.00 95.19 71 ILE A O 1
ATOM 545 N N . PHE A 1 72 ? 8.303 2.996 6.844 1.00 91.62 72 PHE A N 1
ATOM 546 C CA . PHE A 1 72 ? 9.462 2.485 6.103 1.00 91.62 72 PHE A CA 1
ATOM 547 C C . PHE A 1 72 ? 10.418 1.714 7.014 1.00 91.62 72 PHE A C 1
ATOM 549 O O . PHE A 1 72 ? 11.613 1.974 7.063 1.00 91.62 72 PHE A O 1
ATOM 556 N N . GLU A 1 73 ? 9.857 0.764 7.753 1.00 89.31 73 GLU A N 1
ATOM 557 C CA . GLU A 1 73 ? 10.587 -0.128 8.644 1.00 89.31 73 GLU A CA 1
ATOM 558 C C . GLU A 1 73 ? 10.084 -1.553 8.438 1.00 89.31 73 GLU A C 1
ATOM 560 O O . GLU A 1 73 ? 8.915 -1.781 8.123 1.00 89.31 73 GLU A O 1
ATOM 565 N N . SER A 1 74 ? 10.940 -2.535 8.700 1.00 88.50 74 SER 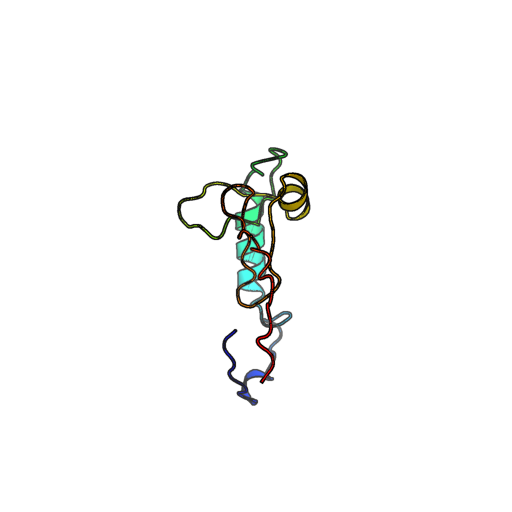A N 1
ATOM 566 C CA . SER A 1 74 ? 10.606 -3.958 8.675 1.00 88.50 74 SER A CA 1
ATOM 567 C C . SER A 1 74 ? 10.016 -4.429 7.343 1.00 88.50 74 SER A C 1
ATOM 569 O O . SER A 1 74 ? 10.752 -4.521 6.370 1.00 88.50 74 SER A O 1
ATOM 571 N N . GLU A 1 75 ? 8.728 -4.759 7.307 1.00 90.31 75 GLU A N 1
ATOM 572 C CA . GLU A 1 75 ? 8.003 -5.250 6.128 1.00 90.31 75 GLU A CA 1
ATOM 573 C C . GLU A 1 75 ? 7.267 -4.129 5.375 1.00 90.31 75 GLU A C 1
ATOM 575 O O . GLU A 1 75 ? 6.321 -4.386 4.634 1.00 90.31 75 GLU A O 1
ATOM 580 N N . PHE A 1 76 ? 7.671 -2.874 5.587 1.00 93.25 76 PHE A N 1
ATOM 581 C CA . PHE A 1 76 ? 7.079 -1.691 4.959 1.00 93.25 76 PHE A CA 1
ATOM 582 C C . PHE A 1 76 ? 5.546 -1.601 5.124 1.00 93.25 76 PHE A C 1
ATOM 584 O O . PHE A 1 76 ? 4.821 -1.448 4.131 1.00 93.25 76 PHE A O 1
ATOM 591 N N . PRO A 1 77 ? 4.995 -1.724 6.352 1.00 96.19 77 PRO A N 1
ATOM 592 C CA . PRO A 1 77 ? 3.555 -1.799 6.520 1.00 96.19 77 PRO A CA 1
ATOM 593 C C . PRO A 1 77 ? 2.878 -0.474 6.158 1.00 96.19 77 PRO A C 1
ATOM 595 O O . PRO A 1 77 ? 3.365 0.623 6.455 1.00 96.19 77 PRO A O 1
ATOM 598 N N . VAL A 1 78 ? 1.694 -0.581 5.556 1.00 97.44 78 VAL A N 1
ATOM 599 C CA . VAL A 1 78 ? 0.856 0.567 5.213 1.00 97.44 78 VAL A CA 1
ATOM 600 C C . VAL A 1 78 ? -0.497 0.449 5.888 1.00 97.44 78 VAL A C 1
ATOM 602 O O . VAL A 1 78 ? -1.172 -0.574 5.823 1.00 97.44 78 VAL A O 1
ATOM 605 N N . PHE A 1 79 ? -0.959 1.538 6.486 1.00 97.69 79 PHE A N 1
ATOM 606 C CA . PHE A 1 79 ? -2.250 1.605 7.147 1.00 97.69 79 PHE A CA 1
ATOM 607 C C . PHE A 1 79 ? -3.121 2.697 6.533 1.00 97.69 79 PHE A C 1
ATOM 609 O O . PHE A 1 79 ? -2.710 3.846 6.362 1.00 97.69 79 PHE A O 1
ATOM 616 N N . CYS A 1 80 ? -4.363 2.345 6.197 1.00 98.00 80 CYS A N 1
ATOM 617 C CA . CYS A 1 80 ? -5.343 3.326 5.744 1.00 98.00 80 CYS A CA 1
ATOM 618 C C . CYS A 1 80 ? -5.771 4.240 6.899 1.00 98.00 80 CYS A C 1
ATOM 620 O O . CYS A 1 80 ? -5.511 3.948 8.063 1.00 98.00 80 CYS A O 1
ATOM 622 N N . HIS A 1 81 ? -6.514 5.305 6.595 1.00 96.94 81 HIS A N 1
ATOM 623 C CA . HIS A 1 81 ? -7.011 6.239 7.609 1.00 96.94 81 HIS A CA 1
ATOM 624 C C . HIS A 1 81 ? -7.664 5.560 8.822 1.00 96.94 81 HIS A C 1
ATOM 626 O O . HIS A 1 81 ? -7.441 5.976 9.953 1.00 96.94 81 HIS A O 1
ATOM 632 N N . ARG A 1 82 ? -8.443 4.498 8.585 1.00 97.19 82 ARG A N 1
ATOM 633 C CA . ARG A 1 82 ? -9.191 3.775 9.623 1.00 97.19 82 ARG A CA 1
ATOM 634 C C . ARG A 1 82 ? -8.327 2.870 10.496 1.00 97.19 82 ARG A C 1
ATOM 636 O O . ARG A 1 82 ? -8.740 2.552 11.601 1.00 97.19 82 ARG A O 1
ATOM 643 N N . HIS A 1 83 ? -7.179 2.429 9.990 1.00 97.38 83 HIS A N 1
ATOM 644 C CA . HIS A 1 83 ? -6.313 1.460 10.665 1.00 97.38 83 HIS A CA 1
ATOM 645 C C . HIS A 1 83 ? -4.935 2.027 11.002 1.00 97.38 83 HIS A C 1
ATOM 647 O O . HIS A 1 83 ? -4.065 1.277 11.433 1.00 97.38 83 HIS A O 1
ATOM 653 N N . ARG A 1 84 ? -4.705 3.326 10.773 1.00 94.88 84 ARG A N 1
ATOM 654 C CA . ARG A 1 84 ? -3.437 3.959 11.128 1.00 94.88 84 ARG A CA 1
ATOM 655 C C . ARG A 1 84 ? -3.231 3.886 12.647 1.00 94.88 84 ARG A C 1
ATOM 657 O O . ARG A 1 84 ? -4.195 4.123 13.385 1.00 94.88 84 ARG A O 1
ATOM 664 N N . PRO A 1 85 ? -2.011 3.582 13.116 1.00 91.19 85 PRO A N 1
ATOM 665 C CA . PRO A 1 85 ? -1.700 3.646 14.535 1.00 91.19 85 PRO A CA 1
ATOM 666 C C . PRO A 1 85 ? -1.969 5.059 15.068 1.00 91.19 85 PRO A C 1
ATOM 668 O O . PRO A 1 85 ? -1.753 6.052 14.370 1.00 91.19 85 PRO A O 1
ATOM 671 N N . HIS A 1 86 ? -2.473 5.142 16.298 1.00 87.38 86 HIS A N 1
ATOM 672 C CA . HIS A 1 86 ? -2.605 6.406 17.015 1.00 87.38 86 HIS A CA 1
ATOM 673 C C . HIS A 1 86 ? -1.381 6.576 17.903 1.00 87.38 86 HIS A C 1
ATOM 675 O O . HIS A 1 86 ? -1.139 5.760 18.788 1.00 87.38 86 HIS A O 1
ATOM 681 N N . GLN A 1 87 ? -0.612 7.633 17.659 1.00 82.38 87 GLN A N 1
ATOM 682 C CA . GLN A 1 87 ? 0.470 8.006 18.553 1.00 82.38 87 GLN A CA 1
ATOM 683 C C . GLN A 1 87 ? -0.139 8.678 19.782 1.00 82.38 87 GLN A C 1
ATOM 685 O O . GLN A 1 87 ? -0.673 9.783 19.699 1.00 82.38 87 GLN A O 1
ATOM 690 N N . THR A 1 88 ? -0.088 7.997 20.919 1.00 79.75 88 THR A N 1
ATOM 691 C CA . THR A 1 88 ? -0.382 8.609 22.213 1.00 79.75 88 THR A CA 1
ATOM 692 C C . THR A 1 88 ? 0.838 9.408 22.650 1.00 79.75 88 THR A C 1
ATOM 694 O O . THR A 1 88 ? 1.945 8.871 22.680 1.00 79.75 88 THR A O 1
ATOM 697 N N . SER A 1 89 ? 0.660 10.683 22.992 1.00 77.62 89 SER A N 1
ATOM 698 C CA . SER A 1 89 ? 1.703 11.452 23.668 1.00 77.62 89 SER A CA 1
ATOM 699 C C . SER A 1 89 ? 1.918 10.838 25.047 1.00 77.62 89 SER A C 1
ATOM 701 O O . SER A 1 89 ? 1.084 11.003 25.937 1.00 77.62 89 SER A O 1
ATOM 703 N N . VAL A 1 90 ? 3.007 10.095 25.226 1.00 68.31 90 VAL A N 1
ATOM 704 C CA . VAL A 1 90 ? 3.433 9.697 26.565 1.00 68.31 90 VAL A CA 1
ATOM 705 C C . VAL A 1 90 ? 4.018 10.958 27.188 1.00 68.31 90 VAL A C 1
ATOM 707 O O . VAL A 1 90 ? 5.137 11.350 26.868 1.00 68.31 90 VAL A O 1
ATOM 710 N N . THR A 1 91 ? 3.238 11.665 28.004 1.00 60.69 91 THR A N 1
ATOM 711 C CA . THR A 1 91 ? 3.782 12.729 28.848 1.00 60.69 91 THR A CA 1
ATOM 712 C C . THR A 1 91 ? 4.683 12.028 29.852 1.00 60.69 91 THR A C 1
ATOM 714 O O . THR A 1 91 ? 4.210 11.415 30.805 1.00 60.69 91 THR A O 1
ATOM 717 N N . GLN A 1 92 ? 5.979 12.000 29.568 1.00 55.19 92 GLN A N 1
ATOM 718 C CA . GLN A 1 92 ? 6.955 11.354 30.424 1.00 55.19 92 GLN A CA 1
ATOM 719 C C . GLN A 1 92 ? 7.151 12.245 31.652 1.00 55.19 92 GLN A C 1
ATOM 721 O O . GLN A 1 92 ? 8.016 13.117 31.679 1.00 55.19 92 GLN A O 1
ATOM 726 N N . THR A 1 93 ? 6.309 12.066 32.669 1.00 52.44 93 THR A N 1
ATOM 727 C CA . THR A 1 93 ? 6.616 12.520 34.024 1.00 52.44 93 THR A CA 1
ATOM 728 C C . THR A 1 93 ? 7.759 11.636 34.506 1.00 52.44 93 THR A C 1
ATOM 730 O O . THR A 1 93 ? 7.553 10.558 35.060 1.00 52.44 93 THR A O 1
ATOM 733 N N . PHE A 1 94 ? 8.989 12.040 34.195 1.00 57.81 94 PHE A N 1
ATOM 734 C CA . PHE A 1 94 ? 10.165 11.481 34.837 1.00 57.81 94 PHE A CA 1
ATOM 735 C C . PHE A 1 94 ? 10.027 11.770 36.331 1.00 57.81 94 PHE A C 1
ATOM 737 O O . PHE A 1 94 ? 10.096 12.922 36.760 1.00 57.81 94 PHE A O 1
ATOM 744 N N . TYR A 1 95 ? 9.768 10.728 37.116 1.00 49.62 95 TYR A N 1
ATOM 745 C CA . TYR A 1 95 ? 9.997 10.779 38.548 1.00 49.62 95 TYR A CA 1
ATOM 746 C C . TYR A 1 95 ? 11.482 11.080 38.759 1.00 49.62 95 TYR A C 1
ATOM 748 O O . TYR A 1 95 ? 12.345 10.315 38.335 1.00 49.62 95 TYR A O 1
ATOM 756 N N . VAL A 1 96 ? 11.743 12.227 39.380 1.00 48.53 96 VAL A N 1
ATOM 757 C CA . VAL A 1 96 ? 12.994 12.535 40.067 1.00 48.53 96 VAL A CA 1
ATOM 758 C C . VAL A 1 96 ? 13.262 11.450 41.111 1.00 48.53 96 VAL A C 1
ATOM 760 O O . VAL A 1 96 ? 12.471 11.285 42.040 1.00 48.53 96 VAL A O 1
ATOM 763 N N . PHE A 1 97 ? 14.373 10.740 40.943 1.00 46.97 97 PHE A N 1
ATOM 764 C CA . PHE A 1 97 ? 15.152 10.119 42.011 1.00 46.97 97 PHE A CA 1
ATOM 765 C C . PHE A 1 97 ? 16.624 10.398 41.726 1.00 46.97 97 PHE A C 1
ATOM 767 O O . PHE A 1 97 ? 17.011 10.293 40.538 1.00 46.97 97 PHE A O 1
#

Organism: NCBI:txid117903

Radius of gyration: 18.29 Å; chains: 1; bounding box: 39×28×55 Å

InterPro domains:
  IPR013083 Zinc finger, RING/FYVE/PHD-type [G3DSA:3.30.40.10] (4-86)
  IPR034732 Extended PHD (ePHD) domain [PS51805] (1-84)
  IPR051188 PHD-type Zinc Finger Domain-Containing Protein [PTHR12420] (13-89)

Secondary structure (DSSP, 8-state):
------GGGG---TTEETTEEHHHHHHHHHHHHHPBPTTT--B---EE-SSTT---EE-HHHHHHTT-EE--STT--EE-TTTPPP-----------

Sequence (97 aa):
MVQSDDPSLLKQSDKHIEGFLIEDIWAELKRGRALRCSSCRRPGACIGCSIKKCSVKGHLPCIYKTKGVAIFESEFPVFCHRHRPHQTSVTQTFYVF

Foldseek 3Di:
DPPDPDPVVVPDDPQDDPNDGPVVVVVLQVVQQVDAAPQPRHGRFSADAPPPPGPHTHDPVRQVVQVWDFDPDDPRHTHHPVGHDDDDPPPPPPPDD

pLDDT: mean 85.85, std 17.71, range [35.41, 98.56]